Protein AF-A0A0B1SM00-F1 (afdb_monomer_lite)

pLDDT: mean 88.12, std 12.19, range [37.28, 96.25]

Secondary structure (DSSP, 8-state):
--PPPP-HHHHHHHHHHHHHHHHPEEE--TTSS-EEE-SS-------GGG-----SSS---HHHHHHHHHHHHHT--BTHHHHHTT--TTTTTTSHHHHHHTT-TTSPTTB--GGGG--

InterPro domains:
  IPR023451 Thymidylate synthase/dCMP hydroxymethylase domain [PF00303] (12-114)
  IPR036926 Thymidylate synthase/dCMP hydroxymethylase superfamily [G3DSA:3.30.572.10] (6-117)
  IPR036926 Thymidylate synthase/dCMP hydroxymethylase superfamily [SSF55831] (7-115)
  IPR045097 Thymidylate synthase/dCMP hydroxymethylase [PTHR11548] (3-114)

Organism: Oesophagostomum dentatum (NCBI:txid61180)

Structure (mmCIF, N/CA/C/O backbone):
data_AF-A0A0B1SM00-F1
#
_entry.id   AF-A0A0B1SM00-F1
#
loop_
_atom_site.group_PDB
_atom_site.id
_atom_site.type_symbol
_atom_site.label_atom_id
_atom_site.label_alt_id
_atom_site.label_comp_id
_atom_site.label_asym_id
_atom_site.label_entity_id
_atom_site.label_seq_id
_atom_site.pdbx_PDB_ins_code
_atom_site.Cartn_x
_atom_site.Cartn_y
_atom_site.Cartn_z
_atom_site.occupancy
_atom_site.B_iso_or_equiv
_atom_site.auth_seq_id
_atom_site.auth_comp_id
_atom_site.auth_asym_id
_atom_site.auth_atom_id
_atom_site.pdbx_PDB_model_num
ATOM 1 N N . ILE A 1 1 ? -32.037 -1.831 25.176 1.00 37.28 1 ILE A N 1
ATOM 2 C CA . ILE A 1 1 ? -31.433 -1.164 23.997 1.00 37.28 1 ILE A CA 1
ATOM 3 C C . ILE A 1 1 ? -30.044 -1.766 23.847 1.00 37.28 1 ILE A C 1
ATOM 5 O O . ILE A 1 1 ? -29.186 -1.480 24.670 1.00 37.28 1 ILE A O 1
ATOM 9 N N . GLY A 1 2 ? -29.877 -2.737 22.946 1.00 39.62 2 GLY A N 1
ATOM 10 C CA . GLY A 1 2 ? -28.609 -3.454 22.795 1.00 39.62 2 GLY A CA 1
ATOM 11 C C . GLY A 1 2 ? -27.584 -2.545 22.134 1.00 39.62 2 GLY A C 1
ATOM 12 O O . GLY A 1 2 ? -27.772 -2.166 20.981 1.00 39.62 2 GLY A O 1
ATOM 13 N N . MET A 1 3 ? -26.535 -2.167 22.864 1.00 43.81 3 MET A N 1
ATOM 14 C CA . MET A 1 3 ? -25.349 -1.573 22.254 1.00 43.81 3 MET A CA 1
ATOM 15 C C . MET A 1 3 ? -24.846 -2.555 21.194 1.00 43.81 3 MET A C 1
ATOM 17 O O . MET A 1 3 ? -24.586 -3.717 21.512 1.00 43.81 3 MET A O 1
ATOM 21 N N . ALA A 1 4 ? -24.758 -2.112 19.938 1.00 54.97 4 ALA A N 1
ATOM 22 C CA . ALA A 1 4 ? -24.052 -2.859 18.908 1.00 54.97 4 ALA A CA 1
ATOM 23 C C . ALA A 1 4 ? -22.669 -3.227 19.463 1.00 54.97 4 ALA A C 1
ATOM 25 O O . ALA A 1 4 ? -22.005 -2.373 20.052 1.00 54.97 4 ALA A O 1
ATOM 26 N N . ALA A 1 5 ? -22.276 -4.497 19.350 1.00 61.59 5 ALA A N 1
ATOM 27 C CA . ALA A 1 5 ? -20.976 -4.950 19.825 1.00 61.59 5 ALA A CA 1
ATOM 28 C C . ALA A 1 5 ? -19.885 -4.044 19.228 1.00 61.59 5 ALA A C 1
ATOM 30 O O . ALA A 1 5 ? -19.767 -3.942 18.008 1.00 61.59 5 ALA A O 1
ATOM 31 N N . GLU A 1 6 ? -19.141 -3.335 20.080 1.00 73.75 6 GLU A N 1
ATOM 32 C CA . GLU A 1 6 ? -18.088 -2.426 19.629 1.00 73.75 6 GLU A CA 1
ATOM 33 C C . GLU A 1 6 ? -17.053 -3.192 18.800 1.00 73.75 6 GLU A C 1
ATOM 35 O O . GLU A 1 6 ? -16.485 -4.187 19.261 1.00 73.75 6 GLU A O 1
ATOM 40 N N . ASN A 1 7 ? -16.773 -2.707 17.587 1.00 83.88 7 ASN A N 1
ATOM 41 C CA . ASN A 1 7 ? -15.700 -3.234 16.751 1.00 83.88 7 ASN A CA 1
ATOM 42 C C . ASN A 1 7 ? -14.339 -2.815 17.333 1.00 83.88 7 ASN A C 1
ATOM 44 O O . ASN A 1 7 ? -13.743 -1.815 16.929 1.00 83.88 7 ASN A O 1
ATOM 48 N N . ARG A 1 8 ? -13.864 -3.572 18.327 1.00 85.44 8 ARG A N 1
ATOM 49 C CA . ARG A 1 8 ? -12.605 -3.304 19.043 1.00 85.44 8 ARG A CA 1
ATOM 50 C C . ARG A 1 8 ? -11.386 -3.283 18.123 1.00 85.44 8 ARG A C 1
ATOM 52 O O . ARG A 1 8 ? -10.445 -2.537 18.378 1.00 85.44 8 ARG A O 1
ATOM 59 N N . ASP A 1 9 ? -11.420 -4.066 17.054 1.00 88.81 9 ASP A N 1
ATOM 60 C CA . ASP A 1 9 ? -10.359 -4.141 16.055 1.00 88.81 9 ASP A CA 1
ATOM 61 C C . ASP A 1 9 ? -10.244 -2.815 15.288 1.00 88.81 9 ASP A C 1
ATOM 63 O O . ASP A 1 9 ? -9.167 -2.227 15.195 1.00 88.81 9 ASP A O 1
ATOM 67 N N . GLU A 1 10 ? -11.365 -2.261 14.833 1.00 91.44 10 GLU A N 1
ATOM 68 C CA . GLU A 1 10 ? -11.377 -0.965 14.149 1.00 91.44 10 GLU A CA 1
ATOM 69 C C . GLU A 1 10 ? -11.099 0.217 15.091 1.00 91.44 10 GLU A C 1
ATOM 71 O O . GLU A 1 10 ? -10.416 1.171 14.711 1.00 91.44 10 GLU A O 1
ATOM 76 N N . LEU A 1 11 ? -11.544 0.143 16.350 1.00 92.88 11 LEU A N 1
ATOM 77 C CA . LEU A 1 11 ? -11.229 1.163 17.353 1.00 92.88 11 LEU A CA 1
ATOM 78 C C . LEU A 1 11 ? -9.722 1.291 17.607 1.00 92.88 11 LEU A C 1
ATOM 80 O O . LEU A 1 11 ? -9.259 2.410 17.831 1.00 92.88 11 LEU A O 1
ATOM 84 N N . GLN A 1 12 ? -8.949 0.201 17.516 1.00 93.75 12 GLN A N 1
ATOM 85 C CA . GLN A 1 12 ? -7.485 0.272 17.598 1.00 93.75 12 GLN A CA 1
ATOM 86 C C . GLN A 1 12 ? -6.925 1.166 16.488 1.00 93.75 12 GLN A C 1
ATOM 88 O O . GLN A 1 12 ? -6.243 2.141 16.794 1.00 93.75 12 GLN A O 1
ATOM 93 N N . TYR A 1 13 ? -7.290 0.919 15.226 1.00 94.06 13 TYR A N 1
ATOM 94 C CA . TYR A 1 13 ? -6.861 1.747 14.090 1.00 94.06 13 TYR A CA 1
ATOM 95 C C . TYR A 1 13 ? -7.221 3.232 14.277 1.00 94.06 13 TYR A C 1
ATOM 97 O O . TYR A 1 13 ? -6.370 4.112 14.140 1.00 94.06 13 TYR A O 1
ATOM 105 N N . LEU A 1 14 ? -8.466 3.522 14.671 1.00 94.62 14 LEU A N 1
ATOM 106 C CA . LEU A 1 14 ? -8.921 4.900 14.889 1.00 94.62 14 LEU A CA 1
ATOM 107 C C . LEU A 1 14 ? -8.203 5.573 16.066 1.00 94.62 14 LEU A C 1
ATOM 109 O O . LEU A 1 14 ? -7.897 6.764 16.003 1.00 94.62 14 LEU A O 1
ATOM 113 N N . SER A 1 15 ? -7.931 4.830 17.141 1.00 94.19 15 SER A N 1
ATOM 114 C CA . SER A 1 15 ? -7.188 5.341 18.296 1.00 94.19 15 SER A CA 1
ATOM 115 C C . SER A 1 15 ? -5.754 5.711 17.920 1.00 94.19 15 SER A C 1
ATOM 117 O O . SER A 1 15 ? -5.276 6.769 18.318 1.00 94.19 15 SER A O 1
ATOM 119 N N . GLN A 1 16 ? -5.107 4.913 17.066 1.00 95.38 16 GLN A N 1
ATOM 120 C CA . GLN A 1 16 ? -3.757 5.197 16.598 1.00 95.38 16 GLN A CA 1
ATOM 121 C C . GLN A 1 16 ? -3.685 6.441 15.718 1.00 95.38 16 GLN A C 1
ATOM 123 O O . GLN A 1 16 ? -2.788 7.259 15.898 1.00 95.38 16 GLN A O 1
ATOM 128 N N . ILE A 1 17 ? -4.648 6.634 14.810 1.00 94.88 17 ILE A N 1
ATOM 129 C CA . ILE A 1 17 ? -4.723 7.871 14.020 1.00 94.88 17 ILE A CA 1
ATOM 130 C C . ILE A 1 17 ? -4.833 9.086 14.944 1.00 94.88 17 ILE A C 1
ATOM 132 O O . ILE A 1 17 ? -4.104 10.059 14.761 1.00 94.88 17 ILE A O 1
ATOM 136 N N . ARG A 1 18 ? -5.711 9.031 15.954 1.00 95.69 18 ARG A N 1
ATOM 137 C CA . ARG A 1 18 ? -5.872 10.129 16.922 1.00 95.69 18 ARG A CA 1
ATOM 138 C C . ARG A 1 18 ? -4.581 10.405 17.687 1.00 95.69 18 ARG A C 1
ATOM 140 O O . ARG A 1 18 ? -4.212 11.562 17.843 1.00 95.69 18 ARG A O 1
ATOM 147 N N . GLU A 1 19 ? -3.887 9.358 18.117 1.00 96.12 19 GLU A N 1
ATOM 148 C CA . GLU A 1 19 ? -2.607 9.473 18.814 1.00 96.12 19 GLU A CA 1
ATOM 149 C C . GLU A 1 19 ? -1.544 10.141 17.928 1.00 96.12 19 GLU A C 1
ATOM 151 O O . GLU A 1 19 ? -0.905 11.101 18.354 1.00 96.12 19 GLU A O 1
ATOM 156 N N . ILE A 1 20 ? -1.423 9.728 16.659 1.00 96.25 20 ILE A N 1
ATOM 157 C CA . ILE A 1 20 ? -0.518 10.359 15.684 1.00 96.25 20 ILE A CA 1
ATOM 158 C C . ILE A 1 20 ? -0.871 11.836 15.487 1.00 96.25 20 ILE A C 1
ATOM 1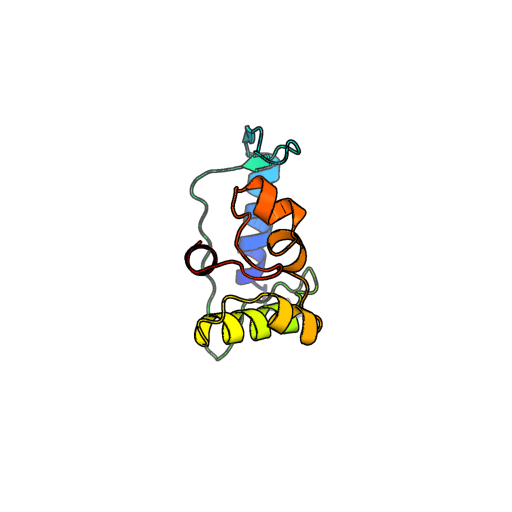60 O O . ILE A 1 20 ? 0.024 12.676 15.475 1.00 96.25 20 ILE A O 1
ATOM 164 N N . MET A 1 21 ? -2.155 12.169 15.349 1.00 95.62 21 MET A N 1
ATOM 165 C CA . MET A 1 21 ? -2.593 13.551 15.140 1.00 95.62 21 MET A CA 1
ATOM 166 C C . MET A 1 21 ? -2.325 14.454 16.350 1.00 95.62 21 MET A C 1
ATOM 168 O O . MET A 1 21 ? -1.946 15.608 16.160 1.00 95.62 21 MET A O 1
ATOM 172 N N . ASN A 1 22 ? -2.514 13.943 17.569 1.00 96.25 22 ASN A N 1
ATOM 173 C CA . ASN A 1 22 ? -2.391 14.731 18.796 1.00 96.25 22 ASN A CA 1
ATOM 174 C C . ASN A 1 22 ? -0.941 14.842 19.286 1.00 96.25 22 ASN A C 1
ATOM 176 O O . ASN A 1 22 ? -0.514 15.918 19.696 1.00 96.25 22 ASN A O 1
ATOM 180 N N . ASN A 1 23 ? -0.190 13.738 19.232 1.00 95.75 23 ASN A N 1
ATOM 181 C CA . ASN A 1 23 ? 1.110 13.603 19.898 1.00 95.75 23 ASN A CA 1
ATOM 182 C C . ASN A 1 23 ? 2.271 13.326 18.924 1.00 95.75 23 ASN A C 1
ATOM 184 O O . ASN A 1 23 ? 3.427 13.213 19.341 1.00 95.75 23 ASN A O 1
ATOM 188 N N . GLY A 1 24 ? 1.994 13.196 17.624 1.00 94.00 24 GLY A N 1
ATOM 189 C CA . GLY A 1 24 ? 3.005 12.882 16.621 1.00 94.00 24 GLY A CA 1
ATOM 190 C C . GLY A 1 24 ? 3.948 14.036 16.295 1.00 94.00 24 GLY A C 1
ATOM 191 O O . GLY A 1 24 ? 3.632 15.217 16.433 1.00 94.00 24 GLY A O 1
ATOM 192 N N . LYS A 1 25 ? 5.144 13.686 15.812 1.00 94.12 25 LYS A N 1
ATOM 193 C CA . LYS A 1 25 ? 6.167 14.653 15.396 1.00 94.12 25 LYS A CA 1
ATOM 194 C C . LYS A 1 25 ? 6.107 14.877 13.890 1.00 94.12 25 LYS A C 1
ATOM 196 O O . LYS A 1 25 ? 6.070 13.913 13.121 1.00 94.12 25 LYS A O 1
ATOM 201 N N . ARG A 1 26 ? 6.156 16.146 13.475 1.00 92.75 26 ARG A N 1
ATOM 202 C CA . ARG A 1 26 ? 6.286 16.531 12.064 1.00 92.75 26 ARG A CA 1
ATOM 203 C C . ARG A 1 26 ? 7.675 16.170 11.541 1.00 92.75 26 ARG A C 1
ATOM 205 O O . ARG A 1 26 ? 8.673 16.424 12.213 1.00 92.75 26 ARG A O 1
ATOM 212 N N . ARG A 1 27 ? 7.730 15.594 10.344 1.00 89.12 27 ARG A N 1
ATOM 213 C CA . ARG A 1 27 ? 8.960 15.248 9.623 1.00 89.12 27 ARG A CA 1
ATOM 214 C C . ARG A 1 27 ? 8.805 15.583 8.146 1.00 89.12 27 ARG A C 1
ATOM 216 O O . ARG A 1 27 ? 7.700 15.524 7.613 1.00 89.12 27 ARG A O 1
ATOM 223 N N . THR A 1 28 ? 9.908 15.905 7.489 1.00 89.00 28 THR A N 1
ATOM 224 C CA . THR A 1 28 ? 9.973 15.970 6.027 1.00 89.00 28 THR A CA 1
ATOM 225 C C . THR A 1 28 ? 10.079 14.552 5.456 1.00 89.00 28 THR A C 1
ATOM 227 O O . THR A 1 28 ? 10.663 13.670 6.086 1.00 89.00 28 THR A O 1
ATOM 230 N N . ASP A 1 29 ? 9.469 14.308 4.295 1.00 85.94 29 ASP A N 1
ATOM 231 C CA . ASP A 1 29 ? 9.488 13.017 3.595 1.00 85.94 29 ASP A CA 1
ATOM 232 C C . ASP A 1 29 ? 10.071 13.156 2.179 1.00 85.94 29 ASP A C 1
ATOM 234 O O . ASP A 1 29 ? 10.264 14.265 1.679 1.00 85.94 29 ASP A O 1
ATOM 238 N N . ARG A 1 30 ? 10.364 12.025 1.515 1.00 84.12 30 ARG A N 1
ATOM 239 C CA . ARG A 1 30 ? 10.930 12.033 0.148 1.00 84.12 30 ARG A CA 1
ATOM 240 C C . ARG A 1 30 ? 9.982 12.609 -0.904 1.00 84.12 30 ARG A C 1
ATOM 242 O O . ARG A 1 30 ? 10.421 12.950 -1.992 1.00 84.12 30 ARG A O 1
ATOM 249 N N . THR A 1 31 ? 8.687 12.656 -0.601 1.00 82.56 31 THR A N 1
ATOM 250 C CA . THR A 1 31 ? 7.641 13.185 -1.482 1.00 82.56 31 THR A CA 1
ATOM 251 C C . THR A 1 31 ? 7.447 14.693 -1.321 1.00 82.56 31 THR A C 1
ATOM 253 O O . THR A 1 31 ? 6.674 15.283 -2.067 1.00 82.56 31 THR A O 1
ATOM 256 N N . GLY A 1 32 ? 8.116 15.328 -0.351 1.00 82.56 32 GLY A N 1
ATOM 257 C CA . GLY A 1 32 ? 8.018 16.763 -0.076 1.00 82.56 32 GLY A CA 1
ATOM 258 C C . GLY A 1 32 ? 6.694 17.211 0.557 1.00 82.56 32 GLY A C 1
ATOM 259 O O . GLY A 1 32 ? 6.498 18.404 0.765 1.00 82.56 32 GLY A O 1
ATOM 260 N N . THR A 1 33 ? 5.792 16.282 0.884 1.00 89.12 33 THR A N 1
ATOM 261 C CA . THR A 1 33 ? 4.486 16.577 1.509 1.00 89.12 33 THR A CA 1
ATOM 262 C C . THR A 1 33 ? 4.630 16.764 3.019 1.00 89.12 33 THR A C 1
ATOM 264 O O . THR A 1 33 ? 3.942 17.583 3.628 1.00 89.12 33 THR A O 1
ATOM 267 N N . GLY A 1 34 ? 5.573 16.038 3.619 1.00 88.00 34 GLY A N 1
ATOM 268 C CA . GLY A 1 34 ? 5.746 15.972 5.061 1.00 88.00 34 GLY A CA 1
ATOM 269 C C . GLY A 1 34 ? 4.763 15.004 5.722 1.00 88.00 34 GLY A C 1
ATOM 270 O O . GLY A 1 34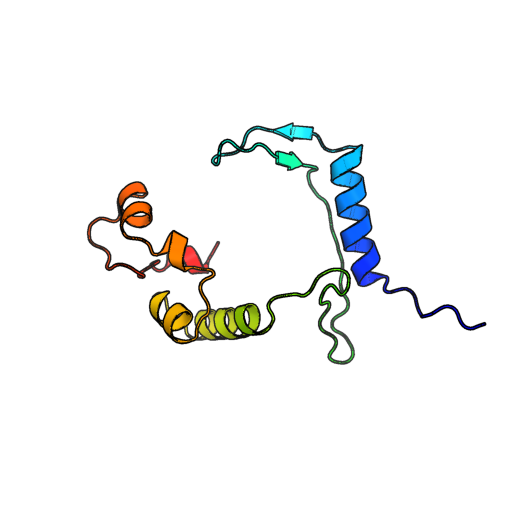 ? 3.656 14.756 5.252 1.00 88.00 34 GLY A O 1
ATOM 271 N N . THR A 1 35 ? 5.174 14.457 6.863 1.00 92.06 35 THR A N 1
ATOM 272 C CA . THR A 1 35 ? 4.416 13.457 7.624 1.00 92.06 35 THR A CA 1
ATOM 273 C C . THR A 1 35 ? 4.315 13.848 9.094 1.00 92.06 35 THR A C 1
ATOM 275 O O . THR A 1 35 ? 5.186 14.531 9.637 1.00 92.06 35 THR A O 1
ATOM 278 N N . ILE A 1 36 ? 3.249 13.400 9.761 1.00 94.06 36 ILE A N 1
ATOM 279 C CA . ILE A 1 36 ? 3.152 13.373 11.225 1.00 94.06 36 ILE A CA 1
ATOM 280 C C . ILE A 1 36 ? 3.310 11.913 11.638 1.00 94.06 36 ILE A C 1
ATOM 282 O O . ILE A 1 36 ? 2.607 11.051 11.117 1.00 94.06 36 ILE A O 1
ATOM 286 N N . SER A 1 37 ? 4.257 11.620 12.528 1.00 92.56 37 SER A N 1
ATOM 287 C CA . SER A 1 37 ? 4.611 10.236 12.856 1.00 92.56 37 SER A CA 1
ATOM 288 C C . SER A 1 37 ? 4.892 10.027 14.341 1.00 92.56 37 SER A C 1
ATOM 290 O O . SER A 1 37 ? 5.416 10.905 15.032 1.00 92.56 37 SER A O 1
ATOM 292 N N . ILE A 1 38 ? 4.572 8.821 14.808 1.00 95.38 38 ILE A N 1
ATOM 293 C CA . ILE A 1 38 ? 4.975 8.253 16.097 1.00 95.38 38 ILE A CA 1
ATOM 294 C C . ILE A 1 38 ? 5.691 6.936 15.800 1.00 95.38 38 ILE A C 1
ATOM 296 O O . ILE A 1 38 ? 5.329 6.223 14.866 1.00 95.38 38 ILE A O 1
ATOM 300 N N . PHE A 1 39 ? 6.733 6.623 16.567 1.00 93.69 39 PHE A N 1
ATOM 301 C CA . PHE A 1 39 ? 7.502 5.394 16.390 1.00 93.69 39 PHE A CA 1
ATOM 302 C C . PHE A 1 39 ? 6.975 4.274 17.296 1.00 93.69 39 PHE A C 1
ATOM 304 O O . PHE A 1 39 ? 6.702 4.517 18.469 1.00 93.69 39 PHE A O 1
ATOM 311 N N . GLY A 1 40 ? 6.887 3.048 16.767 1.00 90.50 40 GLY A N 1
ATOM 312 C CA . GLY A 1 40 ? 6.659 1.838 17.568 1.00 90.50 40 GLY A CA 1
ATOM 313 C C . GLY A 1 40 ? 5.206 1.532 17.953 1.00 90.50 40 GLY A C 1
ATOM 314 O O . GLY A 1 40 ? 4.980 0.823 18.930 1.00 90.50 40 GLY A O 1
ATOM 315 N N . MET A 1 41 ? 4.214 2.039 17.218 1.00 92.94 41 MET A N 1
ATOM 316 C CA . MET A 1 41 ? 2.806 1.693 17.460 1.00 92.94 41 MET A CA 1
ATOM 317 C C . MET A 1 41 ? 2.510 0.238 17.066 1.00 92.94 41 MET A C 1
ATOM 319 O O . MET A 1 41 ? 3.065 -0.267 16.092 1.00 92.94 41 MET A O 1
ATOM 323 N N . GLN A 1 42 ? 1.620 -0.434 17.804 1.00 93.50 42 GLN A N 1
ATOM 324 C CA . GLN A 1 42 ? 1.209 -1.814 17.528 1.00 93.50 42 GLN A CA 1
ATOM 325 C C . GLN A 1 42 ? -0.314 -1.971 17.569 1.00 93.50 42 GLN A C 1
ATOM 327 O O . GLN A 1 42 ? -0.972 -1.416 18.448 1.00 93.50 42 GLN A O 1
ATOM 332 N N . SER A 1 43 ? -0.850 -2.774 16.646 1.00 92.69 43 SER A N 1
ATOM 333 C CA . SER A 1 43 ? -2.250 -3.223 16.610 1.00 92.69 43 SER A CA 1
ATOM 334 C C . SER A 1 43 ? -2.311 -4.741 16.544 1.00 92.69 43 SER A C 1
ATOM 336 O O . SER A 1 43 ? -1.409 -5.378 15.996 1.00 92.69 43 SER A O 1
ATOM 338 N N . ARG A 1 44 ? -3.387 -5.331 17.069 1.00 92.62 44 ARG A N 1
ATOM 339 C CA . ARG A 1 44 ? -3.660 -6.768 16.944 1.00 92.62 44 ARG A CA 1
ATOM 340 C C . ARG A 1 44 ? -5.083 -6.973 16.447 1.00 92.62 44 ARG A C 1
ATOM 342 O O . ARG A 1 44 ? -6.013 -6.430 17.032 1.00 92.62 44 ARG A O 1
ATOM 349 N N . TYR A 1 45 ? -5.232 -7.784 15.407 1.00 91.56 45 TYR A N 1
ATOM 350 C CA . TYR A 1 45 ? -6.516 -8.085 14.778 1.00 91.56 45 TYR A CA 1
ATOM 351 C C . TYR A 1 45 ? -6.792 -9.583 14.858 1.00 91.56 45 TYR A C 1
ATOM 353 O O . TYR A 1 45 ? -5.892 -10.396 14.622 1.00 91.56 45 TYR A O 1
ATOM 361 N N . SER A 1 46 ? -8.019 -9.965 15.206 1.00 89.44 46 SER A N 1
ATOM 362 C CA . SER A 1 46 ? -8.386 -11.380 15.285 1.00 89.44 46 SER A CA 1
ATOM 363 C C . SER A 1 46 ? -8.834 -11.897 13.921 1.00 89.44 46 SER A C 1
ATOM 365 O O . SER A 1 46 ? -9.821 -11.426 13.371 1.00 89.44 46 SER A O 1
ATOM 367 N N . LEU A 1 47 ? -8.165 -12.940 13.421 1.00 90.19 47 LEU A N 1
ATOM 368 C CA . LEU A 1 47 ? -8.564 -13.663 12.202 1.00 90.19 47 LEU A CA 1
ATOM 369 C C . LEU A 1 47 ? -9.414 -14.914 12.492 1.00 90.19 47 LEU A C 1
ATOM 371 O O . LEU A 1 47 ? -9.713 -15.709 11.600 1.00 90.19 47 LEU A O 1
ATOM 375 N N . ARG A 1 48 ? -9.768 -15.149 13.764 1.00 89.88 48 ARG A N 1
ATOM 376 C CA . ARG A 1 48 ? -10.585 -16.308 14.151 1.00 89.88 48 ARG A CA 1
ATOM 377 C C . ARG A 1 48 ? -11.962 -16.230 13.491 1.00 89.88 48 ARG A C 1
ATOM 379 O O . ARG A 1 48 ? -12.469 -15.148 13.213 1.00 89.88 48 ARG A O 1
ATOM 386 N N . ASN A 1 49 ? -12.581 -17.392 13.297 1.00 88.94 49 ASN A N 1
ATOM 387 C CA . ASN A 1 49 ? -13.931 -17.530 12.738 1.00 88.94 49 ASN A CA 1
ATOM 388 C C . ASN A 1 49 ? -14.072 -17.032 11.286 1.00 88.94 49 ASN A C 1
ATOM 390 O O . ASN A 1 49 ? -15.169 -16.672 10.872 1.00 88.94 49 ASN A O 1
ATOM 394 N N . GLY A 1 50 ? -12.979 -17.008 10.513 1.00 83.56 50 GLY A N 1
ATOM 395 C CA . GLY A 1 50 ? -13.014 -16.620 9.098 1.00 83.56 50 GLY A CA 1
ATOM 396 C C . GLY A 1 50 ? -13.265 -15.128 8.864 1.00 83.56 50 GLY A C 1
ATOM 397 O O . GLY A 1 50 ? -13.742 -14.750 7.797 1.00 83.56 50 GLY A O 1
ATOM 398 N N . VAL A 1 51 ? -12.976 -14.281 9.856 1.00 86.81 51 VAL A N 1
ATOM 399 C CA . VAL A 1 51 ? -13.151 -12.828 9.760 1.00 86.81 51 VAL A CA 1
ATOM 400 C C . VAL A 1 51 ? -11.886 -12.184 9.198 1.00 86.81 51 VAL A C 1
ATOM 402 O O . VAL A 1 51 ? -10.775 -12.497 9.623 1.00 86.81 51 VAL A O 1
ATOM 405 N N . VAL A 1 52 ? -12.062 -11.247 8.265 1.00 86.75 52 VAL A N 1
ATOM 406 C CA . VAL A 1 52 ? -11.000 -10.354 7.787 1.00 86.75 52 VAL A CA 1
ATOM 407 C C . VAL A 1 52 ? -11.249 -8.965 8.385 1.00 86.75 52 VAL A C 1
ATOM 409 O O . VAL A 1 52 ? -12.362 -8.454 8.235 1.00 86.75 52 VAL A O 1
ATOM 412 N N . PRO A 1 53 ? -10.260 -8.334 9.046 1.00 86.94 53 PRO A N 1
ATOM 413 C CA . PRO A 1 53 ? -10.415 -7.048 9.726 1.00 86.94 53 PRO A CA 1
ATOM 414 C C . PRO A 1 53 ? -10.414 -5.888 8.719 1.00 86.94 53 PRO A C 1
ATOM 416 O O . PRO A 1 53 ? -9.515 -5.049 8.694 1.00 86.94 53 PRO A O 1
ATOM 419 N N . LEU A 1 54 ? -11.417 -5.855 7.844 1.00 88.44 54 LEU A N 1
ATOM 420 C CA . LEU A 1 54 ? -11.629 -4.742 6.930 1.00 88.44 54 LEU A CA 1
ATOM 421 C C . LEU A 1 54 ? -12.220 -3.558 7.692 1.00 88.44 54 LEU A C 1
ATOM 423 O O . LEU A 1 54 ? -13.200 -3.698 8.423 1.00 88.44 54 LEU A O 1
ATOM 427 N N . LEU A 1 55 ? -11.633 -2.382 7.481 1.00 87.44 55 LEU A N 1
ATOM 428 C CA . LEU A 1 55 ? -12.171 -1.131 8.004 1.00 87.44 55 LEU A CA 1
ATOM 429 C C . LEU A 1 55 ? -13.568 -0.890 7.423 1.00 87.44 55 LEU A C 1
ATOM 431 O O . LEU A 1 55 ? -13.786 -1.044 6.220 1.00 87.44 55 LEU A O 1
ATOM 435 N N . THR A 1 56 ? -14.504 -0.493 8.280 1.00 87.38 56 THR A N 1
ATOM 436 C CA . THR A 1 56 ? -15.892 -0.202 7.892 1.00 87.38 56 THR A CA 1
ATOM 437 C C . THR A 1 56 ? -16.157 1.297 7.792 1.00 87.38 56 THR A C 1
ATOM 439 O O . THR A 1 56 ? -17.019 1.729 7.029 1.00 87.38 56 THR A O 1
ATOM 442 N N . THR A 1 57 ? -15.350 2.110 8.476 1.00 88.00 57 THR A N 1
ATOM 443 C CA . THR A 1 57 ? -15.359 3.581 8.428 1.00 88.00 57 THR A CA 1
ATOM 444 C C . THR A 1 57 ? -15.023 4.157 7.055 1.00 88.00 57 THR A C 1
ATOM 446 O O . THR A 1 57 ? -15.370 5.301 6.762 1.00 88.00 57 THR A O 1
ATOM 449 N N . LYS A 1 58 ? -14.375 3.376 6.187 1.00 90.19 58 LYS A N 1
ATOM 450 C CA . LYS A 1 58 ? -14.118 3.718 4.787 1.00 90.19 58 LYS A CA 1
ATOM 451 C C . LYS A 1 58 ? -14.175 2.453 3.942 1.00 90.19 58 LYS A C 1
ATOM 453 O O . LYS A 1 58 ? -13.636 1.422 4.322 1.00 90.19 58 LYS A O 1
ATOM 458 N N . ARG A 1 59 ? -14.764 2.551 2.747 1.00 90.44 59 ARG A N 1
ATOM 459 C CA . ARG A 1 59 ? -14.753 1.453 1.773 1.00 90.44 59 ARG A CA 1
ATOM 460 C C . ARG A 1 59 ? -13.314 1.103 1.372 1.00 90.44 59 ARG A C 1
ATOM 462 O O . ARG A 1 59 ? -12.600 1.942 0.824 1.00 90.44 59 ARG A O 1
ATOM 469 N N . VAL A 1 60 ? -12.931 -0.149 1.604 1.00 91.81 60 VAL A N 1
ATOM 470 C CA . VAL A 1 60 ? -11.649 -0.733 1.187 1.00 91.81 60 VAL A CA 1
ATOM 471 C C . VAL A 1 60 ? -11.773 -1.321 -0.224 1.00 91.81 60 VAL A C 1
ATOM 473 O O . VAL A 1 60 ? -12.797 -1.915 -0.570 1.00 91.81 60 VAL A O 1
ATOM 476 N N . TYR A 1 61 ? -10.738 -1.169 -1.056 1.00 93.31 61 TYR A N 1
ATOM 477 C CA . TYR A 1 61 ? -10.718 -1.721 -2.414 1.00 93.31 61 TYR A CA 1
ATOM 478 C C . TYR A 1 61 ? -10.388 -3.224 -2.412 1.00 93.31 61 TYR A C 1
ATOM 480 O O . TYR A 1 61 ? -9.282 -3.639 -2.746 1.00 93.31 61 TYR A O 1
ATOM 488 N N . TRP A 1 62 ? -11.369 -4.047 -2.031 1.00 93.12 62 TRP A N 1
ATOM 489 C CA . TRP A 1 62 ? -11.190 -5.492 -1.839 1.00 93.12 62 TRP A CA 1
ATOM 490 C C . TRP A 1 62 ? -10.682 -6.233 -3.082 1.00 93.12 62 TRP A C 1
ATOM 492 O O . TRP A 1 62 ? -9.769 -7.045 -2.979 1.00 93.12 62 TRP A O 1
ATOM 502 N N . LYS A 1 63 ? -11.228 -5.915 -4.265 1.00 93.06 63 LYS A N 1
ATOM 503 C CA . LYS A 1 63 ? -10.774 -6.513 -5.530 1.00 93.06 63 LYS A CA 1
ATOM 504 C C . LYS A 1 63 ? -9.274 -6.288 -5.744 1.00 93.06 63 LYS A C 1
ATOM 506 O O . LYS A 1 63 ? -8.587 -7.219 -6.133 1.00 93.06 63 LYS A O 1
ATOM 511 N N . GLY A 1 64 ? -8.779 -5.079 -5.471 1.00 93.88 64 GLY A N 1
ATOM 512 C CA . GLY A 1 64 ? -7.356 -4.770 -5.603 1.00 93.88 64 GLY A CA 1
ATOM 513 C C . GLY A 1 64 ? -6.491 -5.635 -4.695 1.00 93.88 64 GLY A C 1
ATOM 514 O O . GLY A 1 64 ? -5.566 -6.261 -5.187 1.00 93.88 64 GLY A O 1
ATOM 515 N N . ILE A 1 65 ? -6.855 -5.735 -3.412 1.00 92.56 65 ILE A N 1
ATOM 516 C CA . ILE A 1 65 ? -6.110 -6.518 -2.411 1.00 92.56 65 ILE A CA 1
ATOM 517 C C . ILE A 1 65 ? -6.036 -8.000 -2.801 1.00 92.56 65 ILE A C 1
ATOM 519 O O . ILE A 1 65 ? -4.976 -8.611 -2.720 1.00 92.56 65 ILE A O 1
ATOM 523 N N . VAL A 1 66 ? -7.156 -8.594 -3.226 1.00 93.81 66 VAL A N 1
ATOM 524 C CA . VAL A 1 66 ? -7.188 -10.018 -3.598 1.00 93.81 66 VAL A CA 1
ATOM 525 C C . VAL A 1 66 ? -6.370 -10.283 -4.860 1.00 93.81 66 VAL A C 1
ATOM 527 O O . VAL A 1 66 ? -5.602 -11.240 -4.896 1.00 93.81 66 VAL A O 1
ATOM 530 N N . GLU A 1 67 ? -6.518 -9.454 -5.894 1.00 95.50 67 GLU A N 1
ATOM 531 C CA . GLU A 1 67 ? -5.772 -9.627 -7.146 1.00 95.50 67 GLU A CA 1
ATOM 532 C C . GLU A 1 67 ? -4.269 -9.400 -6.958 1.00 95.50 67 GLU A C 1
ATOM 534 O O . GLU A 1 67 ? -3.474 -10.145 -7.525 1.00 95.50 67 GLU A O 1
ATOM 539 N N . GLU A 1 68 ? -3.883 -8.425 -6.134 1.00 94.12 68 GLU A N 1
ATOM 540 C CA . GLU A 1 68 ? -2.494 -8.180 -5.742 1.00 94.12 68 GLU A CA 1
ATOM 541 C C . GLU A 1 68 ? -1.910 -9.375 -4.982 1.00 94.12 68 GLU A C 1
ATOM 543 O O . GLU A 1 68 ? -0.846 -9.869 -5.341 1.00 94.12 68 GLU A O 1
ATOM 548 N N . LEU A 1 69 ? -2.632 -9.917 -3.997 1.00 93.25 69 LEU A N 1
ATOM 549 C CA . LEU A 1 69 ? -2.177 -11.093 -3.257 1.00 93.25 69 LEU A CA 1
ATOM 550 C C . LEU A 1 69 ? -1.993 -12.317 -4.169 1.00 93.25 69 LEU A C 1
ATOM 552 O O . LEU A 1 69 ? -1.019 -13.054 -4.032 1.00 93.25 69 LEU A O 1
ATOM 556 N N . LEU A 1 70 ? -2.912 -12.546 -5.113 1.00 93.69 70 LEU A N 1
ATOM 557 C CA . LEU A 1 70 ? -2.779 -13.633 -6.088 1.00 93.69 70 LEU A CA 1
ATOM 558 C C . LEU A 1 70 ? -1.598 -13.408 -7.042 1.00 93.69 70 LEU A C 1
ATOM 560 O O . LEU A 1 70 ? -0.919 -14.365 -7.413 1.00 93.69 70 LEU A O 1
ATOM 564 N N . TRP A 1 71 ? -1.351 -12.159 -7.431 1.00 92.75 71 TRP A N 1
ATOM 565 C CA . TRP A 1 71 ? -0.205 -11.762 -8.248 1.00 92.75 71 TRP A CA 1
ATOM 566 C C . TRP A 1 71 ? 1.124 -11.991 -7.508 1.00 92.75 71 TRP A C 1
ATOM 568 O O . TRP A 1 71 ? 2.033 -12.593 -8.080 1.00 92.75 71 TRP A O 1
ATOM 578 N N . PHE A 1 72 ? 1.186 -11.677 -6.208 1.00 91.62 72 PHE A N 1
ATOM 579 C CA . PHE A 1 72 ? 2.316 -12.007 -5.333 1.00 91.62 72 PHE A CA 1
ATOM 580 C C . PHE A 1 72 ? 2.569 -13.514 -5.233 1.00 91.62 72 PHE A C 1
ATOM 582 O O . PHE A 1 72 ? 3.691 -13.969 -5.438 1.00 91.62 72 PHE A O 1
ATOM 589 N N . ILE A 1 73 ? 1.528 -14.318 -4.985 1.00 91.56 73 ILE A N 1
ATOM 590 C CA . ILE A 1 73 ? 1.652 -15.786 -4.893 1.00 91.56 73 ILE A CA 1
ATOM 591 C C . ILE A 1 73 ? 2.161 -16.393 -6.210 1.00 91.56 73 ILE A C 1
ATOM 593 O O . ILE A 1 73 ? 2.868 -17.401 -6.197 1.00 91.56 73 ILE A O 1
ATOM 597 N N . LYS A 1 74 ? 1.822 -15.785 -7.351 1.00 91.62 74 LYS A N 1
ATOM 598 C CA . LYS A 1 74 ? 2.296 -16.204 -8.676 1.00 91.62 74 LYS A CA 1
ATOM 599 C C . LYS A 1 74 ? 3.773 -15.848 -8.924 1.00 91.62 74 LYS A C 1
ATOM 601 O O . LYS A 1 74 ? 4.365 -16.414 -9.840 1.00 91.62 74 LYS A O 1
ATOM 606 N N . GLY A 1 75 ? 4.359 -14.940 -8.139 1.00 90.06 75 GLY A N 1
ATOM 607 C CA . GLY A 1 75 ? 5.711 -14.416 -8.366 1.00 90.06 75 GLY A CA 1
ATOM 608 C C . GLY A 1 75 ? 5.824 -13.589 -9.651 1.00 90.06 75 GLY A C 1
ATOM 609 O O . GLY A 1 75 ? 6.870 -13.569 -10.290 1.00 90.06 75 GLY A O 1
ATOM 610 N N . ASP A 1 76 ? 4.724 -12.971 -10.076 1.00 91.62 76 ASP A N 1
ATOM 611 C CA . ASP A 1 76 ? 4.620 -12.208 -11.320 1.00 91.62 76 ASP A CA 1
ATOM 612 C C . ASP A 1 76 ? 5.079 -10.767 -11.081 1.00 91.62 76 ASP A C 1
ATOM 614 O O . ASP A 1 76 ? 4.578 -10.148 -10.163 1.00 91.62 76 ASP A O 1
ATOM 618 N N . THR A 1 77 ? 6.019 -10.220 -11.853 1.00 92.81 77 THR A N 1
ATOM 619 C CA . THR A 1 77 ? 6.568 -8.866 -11.607 1.00 92.81 77 THR A CA 1
ATOM 620 C C . THR A 1 77 ? 6.061 -7.807 -12.579 1.00 92.81 77 THR A C 1
ATOM 622 O O . THR A 1 77 ? 6.459 -6.645 -12.475 1.00 92.81 77 THR A O 1
ATOM 625 N N . ASP A 1 78 ? 5.176 -8.183 -13.503 1.00 94.00 78 ASP A N 1
ATOM 626 C CA . ASP A 1 78 ? 4.620 -7.268 -14.493 1.00 94.00 78 ASP A CA 1
ATOM 627 C C . ASP A 1 78 ? 3.295 -6.671 -13.994 1.00 94.00 78 ASP A C 1
ATOM 629 O O . ASP A 1 78 ? 2.274 -7.363 -13.867 1.00 94.00 78 ASP A O 1
ATOM 633 N N . SER A 1 79 ? 3.298 -5.364 -13.719 1.00 93.88 79 SER A N 1
ATOM 634 C CA . SER A 1 79 ? 2.116 -4.639 -13.253 1.00 93.88 79 SER A CA 1
ATOM 635 C C . SER A 1 79 ? 1.019 -4.536 -14.316 1.00 93.88 79 SER A C 1
ATOM 637 O O . SER A 1 79 ? -0.154 -4.407 -13.955 1.00 93.88 79 SER A O 1
ATOM 639 N N . ASN A 1 80 ? 1.338 -4.709 -15.606 1.00 94.31 80 ASN A N 1
ATOM 640 C CA . ASN A 1 80 ? 0.347 -4.691 -16.685 1.00 94.31 80 ASN A CA 1
ATOM 641 C C . ASN A 1 80 ? -0.700 -5.805 -16.520 1.00 94.31 80 ASN A C 1
ATOM 643 O O . ASN A 1 80 ? -1.860 -5.631 -16.904 1.00 94.31 80 ASN A O 1
ATOM 647 N N . HIS A 1 81 ? -0.338 -6.935 -15.901 1.00 94.88 81 HIS A N 1
ATOM 648 C CA . HIS A 1 81 ? -1.281 -8.011 -15.587 1.00 94.88 81 HIS A CA 1
ATOM 649 C C . HIS A 1 81 ? -2.350 -7.580 -14.570 1.00 94.88 81 HIS A C 1
ATOM 651 O O . HIS A 1 81 ? -3.503 -8.016 -14.660 1.00 94.88 81 HIS A O 1
ATOM 657 N N . LEU A 1 82 ? -2.000 -6.700 -13.627 1.00 94.44 82 LEU A N 1
ATOM 658 C CA . LEU A 1 82 ? -2.950 -6.087 -12.697 1.00 94.44 82 LEU A CA 1
ATOM 659 C C . LEU A 1 82 ? -3.778 -5.005 -13.399 1.00 94.44 82 LEU A C 1
ATOM 661 O O . LEU A 1 82 ? -5.010 -4.995 -13.273 1.00 94.44 82 LEU A O 1
ATOM 665 N N . SER A 1 83 ? -3.144 -4.154 -14.211 1.00 94.75 83 SER A N 1
ATOM 666 C CA . SER A 1 83 ? -3.830 -3.100 -14.968 1.00 94.75 83 SER A CA 1
ATOM 667 C C . SER A 1 83 ? -4.876 -3.688 -15.926 1.00 94.75 83 SER A C 1
ATOM 669 O O . SER A 1 83 ? -5.996 -3.174 -16.001 1.00 94.75 83 SER A O 1
ATOM 671 N N . ALA A 1 84 ? -4.582 -4.827 -16.566 1.00 95.38 84 ALA A N 1
ATOM 672 C CA . ALA A 1 84 ? -5.515 -5.577 -17.413 1.00 95.38 84 ALA A CA 1
ATOM 673 C C . ALA A 1 84 ? -6.764 -6.063 -16.652 1.00 95.38 84 ALA A C 1
ATOM 675 O O . ALA A 1 84 ? -7.849 -6.173 -17.224 1.00 95.38 84 ALA A O 1
ATOM 676 N N . LYS A 1 85 ? -6.651 -6.291 -15.338 1.00 95.00 85 LYS A N 1
ATOM 677 C CA . LYS A 1 85 ? -7.774 -6.617 -14.442 1.00 95.00 85 LYS A CA 1
ATOM 678 C C . LYS A 1 85 ? -8.454 -5.380 -13.843 1.00 95.00 85 LYS A C 1
ATOM 680 O O . LYS A 1 85 ? -9.335 -5.517 -12.983 1.00 95.00 85 LYS A O 1
ATOM 685 N N . ASN A 1 86 ? -8.096 -4.182 -14.310 1.00 94.44 86 ASN A N 1
ATOM 686 C CA . ASN A 1 86 ? -8.509 -2.881 -13.781 1.00 94.44 86 ASN A CA 1
ATOM 687 C C . ASN A 1 86 ? -8.047 -2.643 -12.327 1.00 94.44 86 ASN A C 1
ATOM 689 O O . ASN A 1 86 ? -8.744 -2.011 -11.529 1.00 94.44 86 ASN A O 1
ATOM 693 N N . VAL A 1 87 ? -6.881 -3.179 -11.960 1.00 95.31 87 VAL A N 1
ATOM 694 C CA . VAL A 1 87 ? -6.207 -2.936 -10.679 1.00 95.31 87 VAL A CA 1
ATOM 695 C C . VAL A 1 87 ? -4.979 -2.072 -10.952 1.00 95.31 87 VAL A C 1
ATOM 697 O O . VAL A 1 87 ? -3.954 -2.563 -11.394 1.00 95.31 87 VAL A O 1
ATOM 700 N N . LYS A 1 88 ? -5.111 -0.766 -10.706 1.00 94.31 88 LYS A N 1
ATOM 701 C CA . LYS A 1 88 ? -4.142 0.263 -11.131 1.00 94.31 88 LYS A CA 1
ATOM 702 C C . LYS A 1 88 ? -3.182 0.733 -10.035 1.00 94.31 88 LYS A C 1
ATOM 704 O O . LYS A 1 88 ? -2.543 1.772 -10.164 1.00 94.31 88 LYS A O 1
ATOM 709 N N . ILE A 1 89 ? -3.132 0.015 -8.913 1.00 92.81 89 ILE A N 1
ATOM 710 C CA . ILE A 1 89 ? -2.396 0.445 -7.711 1.00 92.81 89 ILE A CA 1
ATOM 711 C C . ILE A 1 89 ? -0.872 0.492 -7.928 1.00 92.81 89 ILE A C 1
ATOM 713 O O . ILE A 1 89 ? -0.198 1.237 -7.228 1.00 92.81 89 ILE A O 1
ATOM 717 N N . TRP A 1 90 ? -0.366 -0.221 -8.943 1.00 93.56 90 TRP A N 1
ATOM 718 C CA . TRP A 1 90 ? 1.049 -0.273 -9.325 1.00 93.56 90 TRP A CA 1
ATOM 719 C C . TRP A 1 90 ? 1.385 0.487 -10.625 1.00 93.56 90 TRP A C 1
ATOM 721 O O . TRP A 1 90 ? 2.556 0.554 -10.997 1.00 93.56 90 TRP A O 1
ATOM 731 N N . ASP A 1 91 ? 0.406 1.099 -11.310 1.00 93.31 91 ASP A N 1
ATOM 732 C CA . ASP A 1 91 ? 0.616 1.765 -12.614 1.00 93.31 91 ASP A CA 1
ATOM 733 C C . ASP A 1 91 ? 1.665 2.889 -12.519 1.00 93.31 91 ASP A C 1
ATOM 735 O O . ASP A 1 91 ? 2.526 3.028 -13.386 1.00 93.31 91 ASP A O 1
ATOM 739 N N . ALA A 1 92 ? 1.627 3.678 -11.438 1.00 91.56 92 ALA A N 1
ATOM 740 C CA . ALA A 1 92 ? 2.565 4.781 -11.231 1.00 91.56 92 ALA A CA 1
ATOM 741 C C . ALA A 1 92 ? 4.011 4.285 -11.056 1.00 91.56 92 ALA A C 1
ATOM 743 O O . ALA A 1 92 ? 4.937 4.872 -11.615 1.00 91.56 92 ALA A O 1
ATOM 744 N N . ASN A 1 93 ? 4.201 3.184 -10.324 1.00 90.69 93 ASN A N 1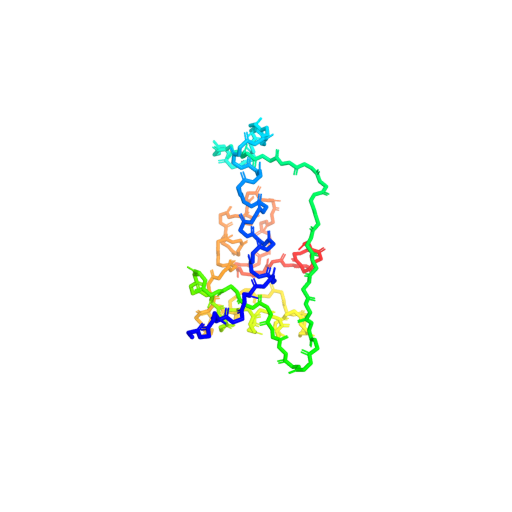
ATOM 745 C CA . ASN A 1 93 ? 5.513 2.583 -10.091 1.00 90.69 93 ASN A CA 1
ATOM 746 C C . ASN A 1 93 ? 6.042 1.814 -11.311 1.00 90.69 93 ASN A C 1
ATOM 748 O O . ASN A 1 93 ? 7.249 1.656 -11.446 1.00 90.69 93 ASN A O 1
ATOM 752 N N . GLY A 1 94 ? 5.158 1.361 -12.201 1.00 91.06 94 GLY A N 1
ATOM 753 C CA . GLY A 1 94 ? 5.526 0.718 -13.464 1.00 91.06 94 GLY A CA 1
ATOM 754 C C . GLY A 1 94 ? 5.723 1.685 -14.634 1.00 91.06 94 GLY A C 1
ATOM 755 O O . GLY A 1 94 ? 6.063 1.236 -15.728 1.00 91.06 94 GLY A O 1
ATOM 756 N N . SER A 1 95 ? 5.486 2.987 -14.445 1.00 93.88 95 SER A N 1
ATOM 757 C CA . SER A 1 95 ? 5.626 3.993 -15.506 1.00 93.88 95 SER A CA 1
ATOM 758 C C . SER A 1 95 ? 7.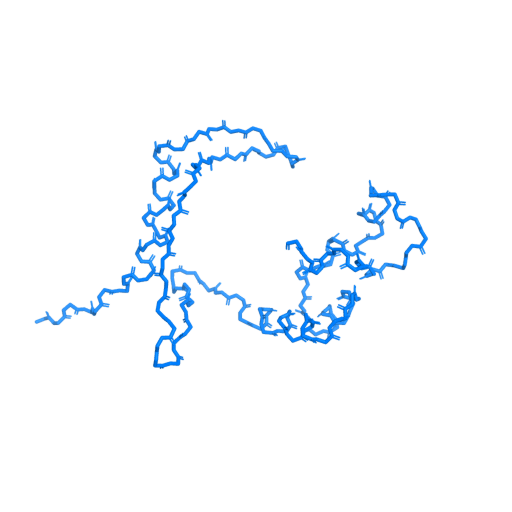073 4.124 -15.992 1.00 93.88 95 SER A C 1
ATOM 760 O O . SER A 1 95 ? 8.022 3.935 -15.226 1.00 93.88 95 SER A O 1
ATOM 762 N N . ARG A 1 96 ? 7.248 4.476 -17.273 1.00 94.31 96 ARG A N 1
ATOM 763 C CA . ARG A 1 96 ? 8.574 4.672 -17.880 1.00 94.31 96 ARG A CA 1
ATOM 764 C C . ARG A 1 96 ? 9.350 5.755 -17.136 1.00 94.31 96 ARG A C 1
ATOM 766 O O . ARG A 1 96 ? 10.507 5.557 -16.784 1.00 94.31 96 ARG A O 1
ATOM 773 N N . GLU A 1 97 ? 8.669 6.850 -16.816 1.00 93.69 97 GLU A N 1
ATOM 774 C CA . GLU A 1 97 ? 9.222 7.995 -16.104 1.00 93.69 97 GLU A CA 1
ATOM 775 C C . GLU A 1 97 ? 9.739 7.598 -14.716 1.00 93.69 97 GLU A C 1
ATOM 777 O O . GLU A 1 97 ? 10.831 8.003 -14.316 1.00 93.69 97 GLU A O 1
ATOM 782 N N . PHE A 1 98 ? 8.982 6.776 -13.981 1.00 91.88 98 PHE A N 1
ATOM 783 C CA . PHE A 1 98 ? 9.398 6.318 -12.659 1.00 91.88 98 PHE A CA 1
ATOM 784 C C . PHE A 1 98 ? 10.572 5.339 -12.740 1.00 91.88 98 PHE A C 1
ATOM 786 O O . PHE A 1 98 ? 11.545 5.501 -12.005 1.00 91.88 98 PHE A O 1
ATOM 793 N N . LEU A 1 99 ? 10.528 4.367 -13.655 1.00 92.56 99 LEU A N 1
ATOM 794 C CA . LEU A 1 99 ? 11.625 3.416 -13.855 1.00 92.56 99 LEU A CA 1
ATOM 795 C C . LEU A 1 99 ? 12.925 4.121 -14.278 1.00 92.56 99 LEU A C 1
ATOM 797 O O . LEU A 1 99 ? 13.988 3.809 -13.740 1.00 92.56 99 LEU A O 1
ATOM 801 N N . ASP A 1 100 ? 12.850 5.117 -15.163 1.00 92.81 100 ASP A N 1
ATOM 802 C CA . ASP A 1 100 ? 14.007 5.932 -15.562 1.00 92.81 100 ASP A CA 1
ATOM 803 C C . ASP A 1 100 ? 14.551 6.764 -14.403 1.00 92.81 100 ASP A C 1
ATOM 805 O O . ASP A 1 100 ? 15.766 6.858 -14.233 1.00 92.81 100 ASP A O 1
ATOM 809 N N . SER A 1 101 ? 13.675 7.306 -13.550 1.00 92.06 101 SER A N 1
ATOM 810 C CA . SER A 1 101 ? 14.102 8.036 -12.349 1.00 92.06 101 SER A CA 1
ATOM 811 C C . SER A 1 101 ? 14.880 7.163 -11.355 1.00 92.06 101 SER A C 1
ATOM 813 O O . SER A 1 101 ? 15.686 7.677 -10.580 1.00 92.06 101 SER 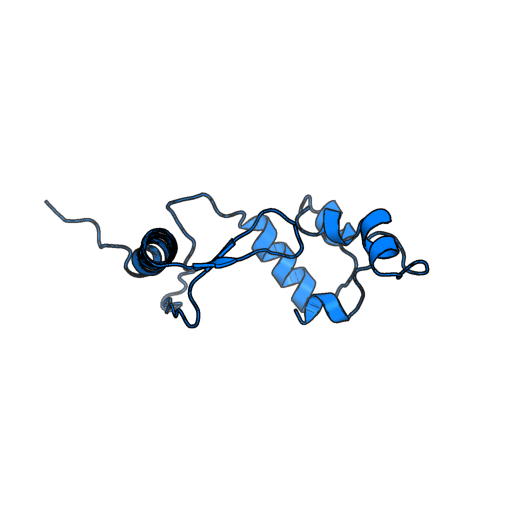A O 1
ATOM 815 N N . LEU A 1 102 ? 14.670 5.842 -11.401 1.00 89.69 102 LEU A N 1
ATOM 816 C CA . LEU A 1 102 ? 15.410 4.845 -10.624 1.00 89.69 102 LEU A CA 1
ATOM 817 C C . LEU A 1 102 ? 16.656 4.312 -11.354 1.00 89.69 102 LEU A C 1
ATOM 819 O O . LEU A 1 102 ? 17.391 3.506 -10.786 1.00 89.69 102 LEU A O 1
ATOM 823 N N . GLY A 1 103 ? 16.902 4.744 -12.595 1.00 91.88 103 GLY A N 1
ATOM 824 C CA . GLY A 1 103 ? 18.011 4.280 -13.432 1.00 91.88 103 GLY A CA 1
ATOM 825 C C . GLY A 1 103 ? 17.760 2.950 -14.153 1.00 91.88 103 GLY A C 1
ATOM 826 O O . GLY A 1 103 ? 18.697 2.370 -14.693 1.00 91.88 103 GLY A O 1
ATOM 827 N N . PHE A 1 104 ? 16.521 2.448 -14.187 1.00 91.94 104 PHE A N 1
ATOM 828 C CA . PHE A 1 104 ? 16.164 1.186 -14.847 1.00 91.94 104 PHE A CA 1
ATOM 829 C C . PHE A 1 104 ? 15.775 1.377 -16.318 1.00 91.94 104 PHE A C 1
ATOM 831 O O . PHE A 1 104 ? 14.675 1.004 -16.729 1.00 91.94 104 PHE A O 1
ATOM 838 N N . THR A 1 105 ? 16.675 1.933 -17.129 1.00 91.81 105 THR A N 1
ATOM 839 C CA . THR A 1 105 ? 16.412 2.270 -18.543 1.00 91.81 105 THR A CA 1
ATOM 840 C C . THR A 1 105 ? 16.113 1.057 -19.424 1.00 91.81 105 THR A C 1
ATOM 842 O O . THR A 1 105 ? 15.357 1.168 -20.384 1.00 91.81 105 THR A O 1
ATOM 845 N N . ASP A 1 106 ? 16.658 -0.108 -19.070 1.00 92.75 106 ASP A N 1
ATOM 846 C CA . ASP A 1 106 ? 16.575 -1.319 -19.898 1.00 92.75 106 ASP A CA 1
ATOM 847 C C . ASP A 1 106 ? 15.330 -2.172 -19.607 1.00 92.75 106 ASP A C 1
ATOM 849 O O . ASP A 1 106 ? 15.037 -3.121 -20.334 1.00 92.75 106 ASP A O 1
ATOM 853 N N . ARG A 1 107 ? 14.588 -1.862 -18.535 1.00 91.50 107 ARG A N 1
ATOM 854 C CA . ARG A 1 107 ? 13.370 -2.600 -18.169 1.00 91.50 107 ARG A CA 1
ATOM 855 C C . ARG A 1 107 ? 12.201 -2.192 -19.045 1.00 91.50 107 ARG A C 1
ATOM 857 O O . ARG A 1 107 ? 12.080 -1.024 -19.400 1.00 91.50 107 ARG A O 1
ATOM 864 N N . ALA A 1 108 ? 11.300 -3.120 -19.344 1.00 94.06 108 ALA A N 1
ATOM 865 C CA . ALA A 1 108 ? 10.044 -2.775 -20.000 1.00 94.06 108 ALA A CA 1
ATOM 866 C C . ALA A 1 108 ? 9.133 -1.971 -19.054 1.00 94.06 108 ALA A C 1
ATOM 868 O O . ALA A 1 108 ? 9.200 -2.115 -17.834 1.00 94.06 108 ALA A O 1
ATOM 869 N N . GLN A 1 109 ? 8.252 -1.136 -19.610 1.00 93.75 109 GLN A N 1
ATOM 870 C CA . GLN A 1 109 ? 7.210 -0.485 -18.814 1.00 93.75 109 GLN A CA 1
ATOM 871 C C . GLN A 1 109 ? 6.315 -1.549 -18.158 1.00 93.75 109 GLN A C 1
ATOM 873 O O . GLN A 1 109 ? 5.853 -2.473 -18.827 1.00 93.75 109 GLN A O 1
ATOM 878 N N . GLY A 1 110 ? 6.059 -1.395 -16.862 1.00 91.50 110 GLY A N 1
ATOM 879 C CA . GLY A 1 110 ? 5.321 -2.356 -16.044 1.00 91.50 110 GLY A CA 1
ATOM 880 C C . GLY A 1 110 ? 6.189 -3.428 -15.384 1.00 91.50 110 GLY A C 1
ATOM 881 O O . GLY A 1 110 ? 5.743 -4.026 -14.409 1.00 91.50 110 GLY A O 1
ATOM 882 N N . ASP A 1 111 ? 7.441 -3.620 -15.817 1.00 93.19 111 ASP A N 1
ATOM 883 C CA . ASP A 1 111 ? 8.363 -4.550 -15.159 1.00 93.19 111 ASP A CA 1
ATOM 884 C C . ASP A 1 111 ? 8.952 -3.931 -13.883 1.00 93.19 111 ASP A C 1
ATOM 886 O O . ASP A 1 111 ? 9.928 -3.169 -13.900 1.00 93.19 111 ASP A O 1
ATOM 890 N N . LEU A 1 112 ? 8.354 -4.288 -12.747 1.00 90.25 112 LEU A N 1
ATOM 891 C CA . LEU A 1 112 ? 8.809 -3.843 -11.432 1.00 90.25 112 LEU A CA 1
ATOM 892 C C . LEU A 1 112 ? 10.091 -4.577 -11.003 1.00 90.25 112 LEU A C 1
ATOM 894 O O . LEU A 1 112 ? 10.857 -4.078 -10.178 1.00 90.25 112 LEU A O 1
ATOM 898 N N . GLY A 1 113 ? 10.416 -5.715 -11.615 1.00 85.75 113 GLY A N 1
ATOM 899 C CA . GLY A 1 113 ? 11.540 -6.557 -11.227 1.00 85.75 113 GLY A CA 1
ATOM 900 C C . GLY A 1 113 ? 11.37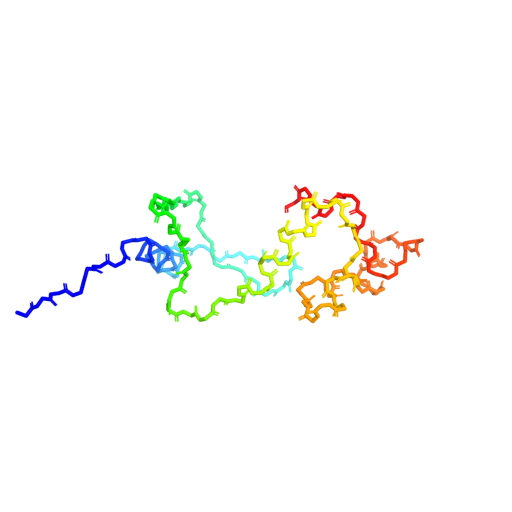7 -7.211 -9.842 1.00 85.75 113 GLY A C 1
ATOM 901 O O . GLY A 1 113 ? 10.375 -7.022 -9.153 1.00 85.75 113 GLY A O 1
ATOM 902 N N . PRO A 1 114 ? 12.380 -7.990 -9.402 1.00 77.62 114 PRO A N 1
ATOM 903 C CA . PRO A 1 114 ? 12.231 -8.902 -8.265 1.00 77.62 114 PRO A CA 1
ATOM 904 C C . PRO A 1 114 ? 12.167 -8.208 -6.896 1.00 77.62 114 PRO A C 1
ATOM 906 O O . PRO A 1 114 ? 11.568 -8.740 -5.973 1.00 77.62 114 PRO A O 1
ATOM 909 N N . GLY A 1 115 ? 12.754 -7.016 -6.748 1.00 65.69 115 GLY A N 1
ATOM 910 C CA . GLY A 1 115 ? 12.878 -6.351 -5.442 1.00 65.69 115 GLY A CA 1
ATOM 911 C C . GLY A 1 115 ? 11.613 -5.650 -4.936 1.00 65.69 115 GLY A C 1
ATOM 912 O O . GLY A 1 115 ? 11.535 -5.348 -3.752 1.00 65.69 115 GLY A O 1
ATOM 913 N N . PHE A 1 116 ? 10.626 -5.384 -5.798 1.00 62.69 116 PHE A N 1
ATOM 914 C CA . PHE A 1 116 ? 9.377 -4.722 -5.386 1.00 62.69 116 PHE A CA 1
ATOM 915 C C . PHE A 1 116 ? 8.396 -5.665 -4.674 1.00 62.69 116 PHE A C 1
ATOM 917 O O . PHE A 1 116 ? 7.464 -5.198 -4.030 1.00 62.69 116 PHE A O 1
ATOM 924 N N . MET A 1 117 ? 8.614 -6.978 -4.770 1.00 57.62 117 MET A N 1
ATOM 925 C CA . MET A 1 117 ? 7.840 -8.005 -4.062 1.00 57.62 117 MET A CA 1
ATOM 926 C C . MET A 1 117 ? 8.221 -8.136 -2.580 1.00 57.62 117 MET A C 1
ATOM 928 O O . MET A 1 117 ? 7.419 -8.612 -1.782 1.00 57.62 117 MET A O 1
ATOM 932 N N . ASP A 1 118 ? 9.439 -7.719 -2.222 1.00 45.34 118 ASP A N 1
ATOM 933 C CA . ASP A 1 118 ? 10.033 -7.933 -0.896 1.00 45.34 118 ASP A CA 1
ATOM 934 C C . ASP A 1 118 ? 9.901 -6.716 0.045 1.00 45.34 118 ASP A C 1
ATOM 936 O O . ASP A 1 118 ? 10.383 -6.765 1.181 1.00 45.34 118 ASP A O 1
ATOM 940 N N . SER A 1 119 ? 9.298 -5.611 -0.416 1.00 40.91 119 SER A N 1
ATOM 941 C CA . SER A 1 119 ? 9.234 -4.324 0.303 1.00 40.91 119 SER A CA 1
ATOM 942 C C . SER A 1 119 ? 7.927 -4.070 1.041 1.00 40.91 119 SER A C 1
ATOM 944 O O . SER A 1 119 ? 6.869 -4.233 0.394 1.00 40.91 119 SER A O 1
#

Foldseek 3Di:
DDDDPDPVQLVLVVVVVVCQVPPFDWDADPVRPIDTDDPDDDGDDDCPPNDDPDHPVDDDPVVLVVVVVVCLVVLHQFCVVCVVVVNCPCQVCQACVNCVVVVNNPDHRRRNDNVVSVD

Radius of gyration: 18.75 Å; chains: 1; bounding box: 49×34×44 Å

Sequence (119 aa):
IGMAAENRDELQYLSQIREIMNNGKRRTDRTGTGTISIFGMQSRYSLRNGVVPLLTTKRVYWKGIVEELLWFIKGDTDSNHLSAKNVKIWDANGSREFLDSLGFTDRAQGDLGPGFMDS